Protein AF-G4Z1J3-F1 (afdb_monomer)

Organism: Phytophthora sojae (strain P6497) (NCBI:txid1094619)

InterPro domains:
  IPR002347 Short-chain dehydrogenase/reductase SDR [PF00106] (7-54)
  IPR036291 NAD(P)-binding domain superfamily [SSF51735] (1-94)
  IPR052184 Short-chain dehydrogenases/reductases (SDR) enzymes [PTHR45458] (1-94)

Structure (mmCIF, N/CA/C/O backbone):
data_AF-G4Z1J3-F1
#
_entry.id   AF-G4Z1J3-F1
#
loop_
_atom_site.group_PDB
_atom_site.id
_atom_site.type_symbol
_atom_site.label_atom_id
_atom_site.label_alt_id
_atom_site.label_comp_id
_atom_site.label_asym_id
_atom_site.label_entity_id
_atom_site.label_seq_id
_atom_site.pdbx_PDB_ins_code
_atom_site.Cartn_x
_atom_site.Cartn_y
_atom_site.Cartn_z
_atom_site.occupancy
_atom_site.B_iso_or_equiv
_atom_site.auth_seq_id
_atom_site.auth_comp_id
_atom_site.auth_asym_id
_atom_site.auth_atom_id
_atom_site.pdbx_PDB_model_num
ATOM 1 N N . MET A 1 1 ? -1.461 -0.110 -9.460 1.00 77.50 1 MET A N 1
ATOM 2 C CA . MET A 1 1 ? -1.578 -1.491 -10.005 1.00 77.50 1 MET A CA 1
ATOM 3 C C . MET A 1 1 ? -2.437 -2.467 -9.183 1.00 77.50 1 MET A C 1
ATOM 5 O O . MET A 1 1 ? -2.883 -3.443 -9.764 1.00 77.50 1 MET A O 1
ATOM 9 N N . GLY A 1 2 ? -2.684 -2.273 -7.877 1.00 79.38 2 GLY A N 1
ATOM 10 C CA . GLY A 1 2 ? -3.579 -3.161 -7.097 1.00 79.38 2 GLY A CA 1
ATOM 11 C C . GLY A 1 2 ? -5.071 -2.799 -7.137 1.00 79.38 2 GLY A C 1
ATOM 12 O O . GLY A 1 2 ? -5.887 -3.500 -6.544 1.00 79.38 2 GLY A O 1
ATOM 13 N N . SER A 1 3 ? -5.416 -1.686 -7.788 1.00 85.56 3 SER A N 1
ATOM 14 C CA . SER A 1 3 ? -6.798 -1.239 -7.942 1.00 85.56 3 SER A CA 1
ATOM 15 C C . SER A 1 3 ? -7.497 -2.048 -9.023 1.00 85.56 3 SER A C 1
ATOM 17 O O . SER A 1 3 ? -6.972 -2.180 -10.127 1.00 85.56 3 SER A O 1
ATOM 19 N N . ILE A 1 4 ? -8.682 -2.560 -8.701 1.00 87.62 4 ILE A N 1
ATOM 20 C CA . ILE A 1 4 ? -9.539 -3.244 -9.672 1.00 87.62 4 ILE A CA 1
ATOM 21 C C . ILE A 1 4 ? -10.185 -2.219 -10.617 1.00 87.62 4 ILE A C 1
ATOM 23 O O . ILE A 1 4 ? -10.298 -2.473 -11.812 1.00 87.62 4 ILE A O 1
ATOM 27 N N . THR A 1 5 ? -10.544 -1.042 -10.095 1.00 86.44 5 THR A N 1
ATOM 28 C CA . THR A 1 5 ? -11.127 0.059 -10.883 1.00 86.44 5 THR A CA 1
ATOM 29 C C . THR A 1 5 ? -10.128 0.640 -11.883 1.00 86.44 5 THR A C 1
ATOM 31 O O . THR A 1 5 ? -10.501 0.958 -13.006 1.00 86.44 5 THR A O 1
ATOM 34 N N . ASP A 1 6 ? -8.849 0.716 -11.517 1.00 83.94 6 ASP A N 1
ATOM 35 C CA . ASP A 1 6 ? -7.761 1.166 -12.395 1.00 83.94 6 ASP A CA 1
ATOM 36 C C . ASP A 1 6 ? -7.004 -0.030 -13.014 1.00 83.94 6 ASP A C 1
ATOM 38 O O . ASP A 1 6 ? -5.796 -0.232 -12.841 1.00 83.94 6 ASP A O 1
ATOM 42 N N . ASN A 1 7 ? -7.748 -0.886 -13.721 1.00 87.56 7 ASN A N 1
ATOM 43 C CA . ASN A 1 7 ? -7.204 -2.027 -14.460 1.00 87.56 7 ASN A CA 1
ATOM 44 C C . ASN A 1 7 ? -7.591 -2.003 -15.950 1.00 87.56 7 ASN A C 1
ATOM 46 O O . ASN A 1 7 ? -8.114 -2.977 -16.483 1.00 87.56 7 ASN A O 1
ATOM 50 N N . GLY A 1 8 ? -7.319 -0.889 -16.636 1.00 85.81 8 GLY A N 1
ATOM 51 C CA . GLY A 1 8 ? -7.530 -0.774 -18.089 1.00 85.81 8 GLY A CA 1
ATOM 52 C C . GLY A 1 8 ? -6.385 -1.329 -18.946 1.00 85.81 8 GLY A C 1
ATOM 53 O O . GLY A 1 8 ? -6.581 -1.634 -20.117 1.00 85.81 8 GLY A O 1
ATOM 54 N N . SER A 1 9 ? -5.184 -1.472 -18.375 1.00 87.19 9 SER A N 1
ATOM 55 C CA . SER A 1 9 ? -3.964 -1.838 -19.113 1.00 87.19 9 SER A CA 1
ATOM 56 C C . SER A 1 9 ? -3.666 -3.341 -19.174 1.00 87.19 9 SER A C 1
ATOM 58 O O . SER A 1 9 ? -2.806 -3.755 -19.947 1.00 87.19 9 SER A O 1
ATOM 60 N N . GLY A 1 10 ? -4.353 -4.170 -18.379 1.00 88.50 10 GLY A N 1
ATOM 61 C CA . GLY A 1 10 ? -4.127 -5.618 -18.335 1.00 88.50 10 GLY A CA 1
ATOM 62 C C . GLY A 1 10 ? -2.729 -6.029 -17.837 1.00 88.50 10 GLY A C 1
ATOM 63 O O . GLY A 1 10 ? -2.024 -5.256 -17.171 1.00 88.50 10 GLY A O 1
ATOM 64 N N . GLY A 1 11 ? -2.348 -7.281 -18.129 1.00 91.94 11 GLY A N 1
ATOM 65 C CA . GLY A 1 11 ? -1.037 -7.860 -17.807 1.00 91.94 11 GLY A CA 1
ATOM 66 C C . GLY A 1 11 ? -0.728 -7.971 -16.308 1.00 91.94 11 GLY A C 1
ATOM 67 O O . GLY A 1 11 ? -1.570 -7.703 -15.452 1.00 91.94 11 GLY A O 1
ATOM 68 N N . TYR A 1 12 ? 0.508 -8.373 -15.984 1.00 89.44 12 TYR A N 1
ATOM 69 C CA . TYR A 1 12 ? 1.021 -8.450 -14.606 1.00 89.44 12 TYR A CA 1
ATOM 70 C C . TYR A 1 12 ? 0.112 -9.226 -13.634 1.00 89.44 12 TYR A C 1
ATOM 72 O O . TYR A 1 12 ? 0.021 -8.871 -12.460 1.00 89.44 12 TYR A O 1
ATOM 80 N N . TYR A 1 13 ? -0.562 -10.280 -14.109 1.00 92.19 13 TYR A N 1
ATOM 81 C CA . TYR A 1 13 ? -1.649 -10.959 -13.391 1.00 92.19 13 TYR A CA 1
ATOM 82 C C . TYR A 1 13 ? -1.297 -11.320 -11.946 1.00 92.19 13 TYR A C 1
ATOM 84 O O . TYR A 1 13 ? -2.024 -10.936 -11.037 1.00 92.19 13 TYR A O 1
ATOM 92 N N . GLY A 1 14 ? -0.156 -11.978 -11.713 1.00 93.25 14 GLY A N 1
ATOM 93 C CA . GLY A 1 14 ? 0.272 -12.348 -10.358 1.00 93.25 14 GLY A CA 1
ATOM 94 C C . GLY A 1 14 ? 0.569 -11.138 -9.465 1.00 93.25 14 GLY A C 1
ATOM 95 O O . GLY A 1 14 ? 0.185 -11.106 -8.295 1.00 93.25 14 GLY A O 1
ATOM 96 N N . TYR A 1 15 ? 1.189 -10.094 -10.020 1.00 91.56 15 TYR A N 1
ATOM 97 C CA . TYR A 1 15 ? 1.466 -8.865 -9.275 1.00 91.56 15 TYR A CA 1
ATOM 98 C C . TYR A 1 15 ? 0.170 -8.123 -8.924 1.00 91.56 15 TYR A C 1
ATOM 100 O O . TYR A 1 15 ? -0.031 -7.743 -7.774 1.00 91.56 15 TYR A O 1
ATOM 108 N N . ARG A 1 16 ? -0.749 -7.964 -9.881 1.00 93.31 16 ARG A N 1
ATOM 109 C CA . ARG A 1 16 ? -2.050 -7.328 -9.638 1.00 93.31 16 ARG A CA 1
ATOM 110 C C . ARG A 1 16 ? -2.883 -8.132 -8.650 1.00 93.31 16 ARG A C 1
ATOM 112 O O . ARG A 1 16 ? -3.326 -7.564 -7.662 1.00 93.31 16 ARG A O 1
ATOM 119 N N . ALA A 1 17 ? -3.007 -9.445 -8.853 1.00 92.75 17 ALA A N 1
ATOM 120 C CA . ALA A 1 17 ? -3.744 -10.333 -7.960 1.00 92.75 17 ALA A CA 1
ATOM 121 C C . ALA A 1 17 ? -3.209 -10.267 -6.524 1.00 92.75 17 ALA A C 1
ATOM 123 O O . ALA A 1 17 ? -3.994 -10.098 -5.597 1.00 92.75 17 ALA A O 1
ATOM 124 N N . SER A 1 18 ? -1.885 -10.313 -6.329 1.00 93.19 18 SER A N 1
ATOM 125 C CA . SER A 1 18 ? -1.297 -10.202 -4.985 1.00 93.19 18 SER A CA 1
ATOM 126 C C . SER A 1 18 ? -1.559 -8.839 -4.332 1.00 93.19 18 SER A C 1
ATOM 128 O O . SER A 1 18 ? -1.865 -8.781 -3.142 1.00 93.19 18 SER A O 1
ATOM 130 N N . LYS A 1 19 ? -1.513 -7.735 -5.093 1.00 93.56 19 LYS A N 1
ATOM 131 C CA . LYS A 1 19 ? -1.842 -6.397 -4.573 1.00 93.56 19 LYS A CA 1
ATOM 132 C C . LYS A 1 19 ? -3.337 -6.217 -4.302 1.00 93.56 19 LYS A C 1
ATOM 134 O O . LYS A 1 19 ? -3.692 -5.587 -3.315 1.00 93.56 19 LYS A O 1
ATOM 139 N N . THR A 1 20 ? -4.211 -6.794 -5.121 1.00 93.25 20 THR A N 1
ATOM 140 C CA . THR A 1 20 ? -5.658 -6.794 -4.877 1.00 93.25 20 THR A CA 1
ATOM 141 C C . THR A 1 20 ? -6.015 -7.646 -3.656 1.00 93.25 20 THR A C 1
ATOM 143 O O . THR A 1 20 ? -6.810 -7.209 -2.827 1.00 93.25 20 THR A O 1
ATOM 146 N N . ALA A 1 21 ? -5.381 -8.810 -3.487 1.00 92.81 21 ALA A N 1
ATOM 147 C CA . ALA A 1 21 ? -5.536 -9.640 -2.294 1.00 92.81 21 ALA A CA 1
ATOM 148 C C . ALA A 1 21 ? -5.075 -8.898 -1.030 1.00 92.81 21 ALA A C 1
ATOM 150 O O . ALA A 1 21 ? -5.797 -8.889 -0.037 1.00 92.81 21 ALA A O 1
ATOM 151 N N . LEU A 1 22 ? -3.929 -8.205 -1.085 1.00 93.00 22 LEU A N 1
ATOM 152 C CA . LEU A 1 22 ? -3.470 -7.338 0.004 1.00 93.00 22 LEU A CA 1
ATOM 153 C C . LEU A 1 22 ? -4.524 -6.285 0.370 1.00 93.00 22 LEU A C 1
ATOM 155 O O . LEU A 1 22 ? -4.826 -6.122 1.547 1.00 93.00 22 LEU A O 1
ATOM 159 N N . ASN A 1 23 ? -5.126 -5.616 -0.618 1.00 92.44 23 ASN A N 1
ATOM 160 C CA . ASN A 1 23 ? -6.157 -4.612 -0.354 1.00 92.44 23 ASN A CA 1
ATOM 161 C C . ASN A 1 23 ? -7.373 -5.208 0.378 1.00 92.44 23 ASN A C 1
ATOM 163 O O . ASN A 1 23 ? -7.878 -4.609 1.329 1.00 92.44 23 ASN A O 1
ATOM 167 N N . MET A 1 24 ? -7.813 -6.405 -0.027 1.00 94.00 24 MET A N 1
ATOM 168 C CA . MET A 1 24 ? -8.916 -7.115 0.627 1.00 94.00 24 MET A CA 1
ATOM 169 C C . MET A 1 24 ? -8.569 -7.538 2.063 1.00 94.00 24 MET A C 1
ATOM 171 O O . MET A 1 24 ? -9.379 -7.365 2.977 1.00 94.00 24 MET A O 1
ATOM 175 N N . LEU A 1 25 ? -7.348 -8.036 2.283 1.00 94.00 25 LEU A N 1
ATOM 176 C CA . LEU A 1 25 ? -6.851 -8.375 3.619 1.00 94.00 25 LEU A CA 1
ATOM 177 C C . LEU A 1 25 ? -6.818 -7.142 4.523 1.00 94.00 25 LEU A C 1
ATOM 179 O O . LEU A 1 25 ? -7.313 -7.197 5.642 1.00 94.00 25 LEU A O 1
ATOM 183 N N . THR A 1 26 ? -6.314 -6.009 4.029 1.00 92.31 26 THR A N 1
ATOM 184 C CA . THR A 1 26 ? -6.295 -4.754 4.790 1.00 92.31 26 THR A CA 1
ATOM 185 C C . THR A 1 26 ? -7.701 -4.273 5.133 1.00 92.31 26 THR A C 1
ATOM 187 O O . THR A 1 26 ? -7.918 -3.794 6.242 1.00 92.31 26 THR A O 1
ATOM 190 N N . LYS A 1 27 ? -8.677 -4.423 4.226 1.00 92.38 27 LYS A N 1
ATOM 191 C CA . LYS A 1 27 ? -10.071 -4.074 4.528 1.00 92.38 27 LYS A CA 1
ATOM 192 C C . LYS A 1 27 ? -10.670 -4.971 5.609 1.00 92.38 27 LYS A C 1
ATOM 194 O O . LYS A 1 27 ? -11.378 -4.455 6.467 1.00 92.38 27 LYS A O 1
ATOM 199 N N . SER A 1 28 ? -10.392 -6.271 5.562 1.00 93.44 28 SER A N 1
ATOM 200 C CA . SER A 1 28 ? -10.868 -7.225 6.573 1.00 93.44 28 SER A CA 1
ATOM 201 C C . SER A 1 28 ? -10.241 -6.918 7.935 1.00 93.44 28 SER A C 1
ATOM 203 O O . SER A 1 28 ? -10.952 -6.707 8.909 1.00 93.44 28 SER A O 1
ATOM 205 N N . LEU A 1 29 ? -8.919 -6.726 7.965 1.00 91.62 29 LEU A N 1
ATOM 206 C CA . LEU A 1 29 ? -8.180 -6.372 9.175 1.00 91.62 29 LEU A CA 1
ATOM 207 C C . LEU A 1 29 ? -8.658 -5.047 9.791 1.00 91.62 29 LEU A C 1
ATOM 209 O O . LEU A 1 29 ? -8.770 -4.933 11.006 1.00 91.62 29 LEU A O 1
ATOM 213 N N . ALA A 1 30 ? -8.984 -4.055 8.959 1.00 91.25 30 ALA A N 1
ATOM 214 C CA . ALA A 1 30 ? -9.544 -2.786 9.419 1.00 91.25 30 ALA A CA 1
ATOM 215 C C . ALA A 1 30 ? -10.886 -2.946 10.153 1.00 91.25 30 ALA A C 1
ATOM 217 O O . ALA A 1 30 ? -11.182 -2.143 11.031 1.00 91.25 30 ALA A O 1
ATOM 218 N N . VAL A 1 31 ? -11.701 -3.939 9.776 1.00 93.25 31 VAL A N 1
ATOM 219 C CA . VAL A 1 31 ? -12.964 -4.252 10.464 1.00 93.25 31 VAL A CA 1
ATOM 220 C C . VAL A 1 31 ? -12.677 -4.944 11.793 1.00 93.25 31 VAL A C 1
ATOM 222 O O . VAL A 1 31 ? -13.223 -4.547 12.819 1.00 93.25 31 VAL A O 1
ATOM 225 N N . ASP A 1 32 ? -11.781 -5.931 11.793 1.00 94.50 32 ASP A N 1
ATOM 226 C CA . ASP A 1 32 ? -11.444 -6.692 13.000 1.00 94.50 32 ASP A CA 1
ATOM 227 C C . ASP A 1 32 ? -10.856 -5.793 14.101 1.00 94.50 32 ASP A C 1
ATOM 229 O O . ASP A 1 32 ? -11.209 -5.922 15.274 1.00 94.50 32 ASP A O 1
ATOM 233 N N . LEU A 1 33 ? -10.014 -4.829 13.717 1.00 90.81 33 LEU A N 1
ATOM 234 C CA . LEU A 1 33 ? -9.312 -3.934 14.639 1.00 90.81 33 LEU A CA 1
ATOM 235 C C . LEU A 1 33 ? -10.079 -2.647 14.998 1.00 90.81 33 LEU A C 1
ATOM 237 O O . LEU A 1 33 ? -9.580 -1.816 15.763 1.00 90.81 33 LEU A O 1
ATOM 241 N N . GLU A 1 34 ? -11.300 -2.460 14.486 1.00 88.69 34 GLU A N 1
ATOM 242 C CA . GLU A 1 34 ? -12.084 -1.237 14.709 1.00 88.69 34 GLU A CA 1
ATOM 243 C C . GLU A 1 34 ? -12.326 -0.976 16.205 1.00 88.69 34 GLU A C 1
ATOM 245 O O . GLU A 1 34 ? -12.151 0.145 16.691 1.00 88.69 34 GLU A O 1
ATOM 250 N N . LYS A 1 35 ? -12.655 -2.028 16.967 1.00 91.50 35 LYS A N 1
ATOM 251 C CA . LYS A 1 35 ? -12.915 -1.943 18.418 1.00 91.50 35 LYS A CA 1
ATOM 252 C C . LYS A 1 35 ? -11.685 -1.518 19.220 1.00 91.50 35 LYS A C 1
ATOM 254 O O . LYS A 1 35 ? -11.823 -0.899 20.273 1.00 91.50 35 LYS A O 1
ATOM 259 N N . GLU A 1 36 ? -10.498 -1.824 18.709 1.00 95.50 36 GLU A N 1
ATOM 260 C CA . GLU A 1 36 ? -9.207 -1.473 19.305 1.00 95.50 36 GLU A CA 1
ATOM 261 C C . GLU A 1 36 ? -8.747 -0.067 18.898 1.00 95.50 36 GLU A C 1
ATOM 263 O O . GLU A 1 36 ? -7.734 0.423 19.394 1.00 95.50 36 GLU A O 1
ATOM 268 N N . LYS A 1 37 ? -9.509 0.613 18.027 1.00 92.06 37 LYS A N 1
ATOM 269 C CA . LYS A 1 37 ? -9.186 1.933 17.470 1.00 92.06 37 LYS A CA 1
ATOM 270 C C . LYS A 1 37 ? -7.845 1.947 16.728 1.00 92.06 37 LYS A C 1
ATOM 272 O O . LYS A 1 37 ? -7.132 2.950 16.754 1.00 92.06 37 LYS A O 1
ATOM 277 N N . ILE A 1 38 ? -7.515 0.851 16.041 1.00 93.00 38 ILE A N 1
ATOM 278 C CA . ILE A 1 38 ? -6.316 0.745 15.203 1.00 93.00 38 ILE A CA 1
ATOM 279 C C . ILE A 1 38 ? -6.717 0.922 13.733 1.00 93.00 38 ILE A C 1
ATOM 281 O O . ILE A 1 38 ? -7.548 0.190 13.202 1.00 93.00 38 ILE A O 1
ATOM 285 N N . GLY A 1 39 ? -6.125 1.914 13.064 1.00 91.00 39 GLY A N 1
ATOM 286 C CA . GLY A 1 39 ? -6.360 2.179 11.643 1.00 91.00 39 GLY A CA 1
ATOM 287 C C . GLY A 1 39 ? -5.434 1.366 10.738 1.00 91.00 39 GLY A C 1
ATOM 288 O O . GLY A 1 39 ? -4.251 1.206 11.036 1.00 91.00 39 GLY A O 1
ATOM 289 N N . CYS A 1 40 ? -5.943 0.899 9.597 1.00 93.25 40 CYS A N 1
ATOM 290 C CA . CYS A 1 40 ? -5.144 0.211 8.582 1.00 93.25 40 CYS A CA 1
ATOM 291 C C . CYS A 1 40 ? -5.201 0.974 7.258 1.00 93.25 40 CYS A C 1
ATOM 293 O O . CYS A 1 40 ? -6.280 1.183 6.710 1.00 93.25 40 CYS A O 1
ATOM 295 N N . LEU A 1 41 ? -4.050 1.372 6.717 1.00 92.75 41 LEU A N 1
ATOM 296 C CA . LEU A 1 41 ? -3.972 2.188 5.502 1.00 92.75 41 LEU A CA 1
ATOM 297 C C . LEU A 1 41 ? -3.348 1.406 4.349 1.00 92.75 41 LEU A C 1
ATOM 299 O O . LEU A 1 41 ? -2.408 0.637 4.543 1.00 92.75 41 LEU A O 1
ATOM 303 N N . LEU A 1 42 ? -3.820 1.675 3.134 1.00 95.12 42 LEU A N 1
ATOM 304 C CA . LEU A 1 42 ? -3.153 1.265 1.902 1.00 95.12 42 LEU A CA 1
ATOM 305 C C . LEU A 1 42 ? -2.395 2.463 1.328 1.00 95.12 42 LEU A C 1
ATOM 307 O O . LEU A 1 42 ? -2.925 3.570 1.232 1.00 95.12 42 LEU A O 1
ATOM 311 N N . LEU A 1 43 ? -1.147 2.250 0.925 1.00 94.25 43 LEU A N 1
ATOM 312 C CA . LEU A 1 43 ? -0.263 3.317 0.464 1.00 94.25 43 LEU A CA 1
ATOM 313 C C . LEU A 1 43 ? 0.250 3.008 -0.941 1.00 94.25 43 LEU A C 1
ATOM 315 O O . LEU A 1 43 ? 0.882 1.976 -1.171 1.00 94.25 43 LEU A O 1
ATOM 319 N N . HIS A 1 44 ? -0.020 3.910 -1.883 1.00 94.31 44 HIS A N 1
ATOM 320 C CA . HIS A 1 44 ? 0.487 3.837 -3.245 1.00 94.31 44 HIS A CA 1
ATOM 321 C C . HIS A 1 44 ? 1.726 4.738 -3.380 1.00 94.31 44 HIS A C 1
ATOM 323 O O . HIS A 1 44 ? 1.582 5.964 -3.412 1.00 94.31 44 HIS A O 1
ATOM 329 N N . PRO A 1 45 ? 2.937 4.164 -3.501 1.00 94.31 45 PRO A N 1
ATOM 330 C CA . PRO A 1 45 ? 4.188 4.927 -3.491 1.00 94.31 45 PRO A CA 1
ATOM 331 C C . PRO A 1 45 ? 4.452 5.697 -4.795 1.00 94.31 45 PRO A C 1
ATOM 333 O O . PRO A 1 45 ? 5.421 6.445 -4.877 1.00 94.31 45 PRO A O 1
ATOM 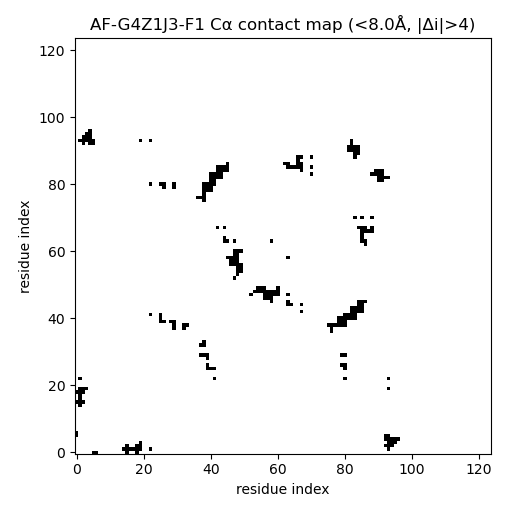336 N N . GLY A 1 46 ? 3.618 5.500 -5.817 1.00 93.12 46 GLY A N 1
ATOM 337 C CA . GLY A 1 46 ? 3.887 5.968 -7.174 1.00 93.12 46 GLY A CA 1
ATOM 338 C C . GLY A 1 46 ? 4.745 4.969 -7.948 1.00 93.12 46 GLY A C 1
ATOM 339 O O . GLY A 1 46 ? 5.017 3.862 -7.476 1.00 93.12 46 GLY A O 1
ATOM 340 N N . TYR A 1 47 ? 5.159 5.349 -9.156 1.00 93.88 47 TYR A N 1
ATOM 341 C CA . TYR A 1 47 ? 6.077 4.547 -9.963 1.00 93.88 47 TYR A CA 1
ATOM 342 C C . TYR A 1 47 ? 7.528 4.885 -9.593 1.00 93.88 47 TYR A C 1
ATOM 344 O O . TYR A 1 47 ? 8.185 5.687 -10.254 1.00 93.88 47 TYR A O 1
ATOM 352 N N . VAL A 1 48 ? 7.987 4.332 -8.467 1.00 96.00 48 VAL A N 1
ATOM 353 C CA . VAL A 1 48 ? 9.270 4.698 -7.846 1.00 96.00 48 VAL A CA 1
ATOM 354 C C . VAL A 1 48 ? 10.455 4.109 -8.601 1.00 96.00 48 VAL A C 1
ATOM 356 O O . VAL A 1 48 ? 10.469 2.925 -8.942 1.00 96.00 48 VAL A O 1
ATOM 359 N N . ASN A 1 49 ? 11.475 4.936 -8.808 1.00 95.19 49 ASN A N 1
ATOM 360 C CA . ASN A 1 49 ? 12.717 4.597 -9.476 1.00 95.19 49 ASN A CA 1
ATOM 361 C C . ASN A 1 49 ? 13.575 3.650 -8.618 1.00 95.19 49 ASN A C 1
ATOM 363 O O . ASN A 1 49 ? 14.394 4.078 -7.809 1.00 95.19 49 ASN A O 1
ATOM 367 N N . THR A 1 50 ? 13.343 2.346 -8.771 1.00 94.81 50 THR A N 1
ATOM 368 C CA . THR A 1 50 ? 14.004 1.284 -7.999 1.00 94.81 50 THR A CA 1
ATOM 369 C C . THR A 1 50 ? 14.443 0.134 -8.903 1.00 94.81 50 THR A C 1
ATOM 371 O O . THR A 1 50 ? 13.965 -0.010 -10.033 1.00 94.81 50 THR A O 1
ATOM 374 N N . ALA A 1 51 ? 15.293 -0.752 -8.379 1.00 95.12 51 ALA A N 1
ATOM 375 C CA . ALA A 1 51 ? 15.704 -1.974 -9.073 1.00 95.12 51 ALA A CA 1
ATOM 376 C C . ALA A 1 51 ? 14.517 -2.883 -9.461 1.00 95.12 51 ALA A C 1
ATOM 378 O O . ALA A 1 51 ? 14.578 -3.547 -10.491 1.00 95.12 51 ALA A O 1
ATOM 379 N N . MET A 1 52 ? 13.412 -2.866 -8.696 1.00 90.62 52 MET A N 1
ATOM 380 C CA . MET A 1 52 ? 12.194 -3.646 -8.987 1.00 90.62 52 MET A CA 1
ATOM 381 C C . MET A 1 52 ? 11.611 -3.338 -10.372 1.00 90.62 52 MET A C 1
ATOM 383 O O . MET A 1 52 ? 11.006 -4.204 -10.996 1.00 90.62 52 MET A O 1
ATOM 387 N N . VAL A 1 53 ? 11.789 -2.103 -10.841 1.00 90.06 53 VAL A N 1
ATOM 388 C CA . VAL A 1 53 ? 11.271 -1.614 -12.126 1.00 90.06 53 VAL A CA 1
ATOM 389 C C . VAL A 1 53 ? 12.402 -1.322 -13.119 1.00 90.06 53 VAL A C 1
ATOM 391 O O . VAL A 1 53 ? 12.216 -0.572 -14.076 1.00 90.06 53 VAL A O 1
ATOM 394 N N . GLY A 1 54 ? 13.601 -1.866 -12.874 1.00 94.12 54 GLY A N 1
ATOM 395 C CA . GLY A 1 54 ? 14.773 -1.655 -13.728 1.00 94.12 54 GLY A CA 1
ATOM 396 C C . GLY A 1 54 ? 15.213 -0.193 -13.818 1.00 94.12 54 GLY A C 1
ATOM 397 O O . GLY A 1 54 ? 15.685 0.234 -14.863 1.00 94.12 54 GLY A O 1
ATOM 398 N N . PHE A 1 55 ? 15.007 0.583 -12.753 1.00 93.50 55 PHE A N 1
ATOM 399 C CA . PHE A 1 55 ? 15.293 2.019 -12.699 1.00 93.50 55 PHE A CA 1
ATOM 400 C C . PHE A 1 55 ? 14.588 2.876 -13.771 1.00 93.50 55 PHE A C 1
ATOM 402 O O . PHE A 1 55 ? 15.077 3.927 -14.178 1.00 93.50 55 PHE A O 1
ATOM 409 N N . THR A 1 56 ? 13.411 2.439 -14.226 1.00 95.00 56 THR A N 1
ATOM 410 C CA . THR A 1 56 ? 12.579 3.188 -15.189 1.00 95.00 56 THR A CA 1
ATOM 411 C C . THR A 1 56 ? 11.463 4.002 -14.524 1.00 95.00 56 THR A C 1
ATOM 413 O O . THR A 1 56 ? 10.586 4.531 -15.204 1.00 95.00 56 THR A O 1
ATOM 416 N N . GLY A 1 57 ? 11.466 4.083 -13.189 1.00 93.19 57 GLY A N 1
ATOM 417 C CA . GLY A 1 57 ? 10.449 4.797 -12.420 1.00 93.19 57 GLY A CA 1
ATOM 418 C C . GLY A 1 57 ? 10.514 6.312 -12.616 1.00 93.19 57 GLY A C 1
ATOM 419 O O . GLY A 1 57 ? 11.593 6.884 -12.743 1.00 93.19 57 GLY A O 1
ATOM 420 N N . SER A 1 58 ? 9.355 6.970 -12.597 1.00 95.19 58 SER A N 1
ATOM 421 C CA . SER A 1 58 ? 9.226 8.424 -12.763 1.00 95.19 58 SER A CA 1
ATOM 422 C C . SER A 1 58 ? 9.286 9.208 -11.446 1.00 95.19 58 SER A C 1
ATOM 424 O O . SER A 1 58 ? 9.267 10.435 -11.468 1.00 95.19 58 SER A O 1
ATOM 426 N N . VAL A 1 59 ? 9.318 8.523 -10.300 1.00 95.19 59 VAL A N 1
ATOM 427 C CA . VAL A 1 59 ? 9.296 9.127 -8.956 1.00 95.19 59 VAL A CA 1
ATOM 428 C C . VAL A 1 59 ? 10.579 8.766 -8.207 1.00 95.19 59 VAL A C 1
ATOM 430 O O . VAL A 1 59 ? 10.967 7.598 -8.195 1.00 95.19 59 VAL A O 1
ATOM 433 N N . SER A 1 60 ? 11.237 9.735 -7.564 1.00 96.94 60 SER A N 1
ATOM 434 C CA . SER A 1 60 ? 12.398 9.460 -6.703 1.00 96.94 60 SER A CA 1
ATOM 435 C C . SER A 1 60 ? 11.983 8.704 -5.431 1.00 96.94 60 SER A C 1
ATOM 437 O O . SER A 1 60 ? 10.837 8.788 -4.978 1.00 96.94 60 SER A O 1
ATOM 439 N N . SER A 1 61 ? 12.906 7.951 -4.829 1.00 96.31 61 SER A N 1
ATOM 440 C CA . SER A 1 61 ? 12.607 7.249 -3.571 1.00 96.31 61 SER A CA 1
ATOM 441 C C . SER A 1 61 ? 12.335 8.246 -2.442 1.00 96.31 61 SER A C 1
ATOM 443 O O . SER A 1 61 ? 11.434 8.047 -1.629 1.00 96.31 61 SER A O 1
ATOM 445 N N . GLU A 1 62 ? 13.065 9.357 -2.442 1.00 97.50 62 GLU A N 1
ATOM 446 C CA . GLU A 1 62 ? 12.972 10.446 -1.481 1.00 97.50 62 GLU A CA 1
ATOM 447 C C . GLU A 1 62 ? 11.597 11.121 -1.529 1.00 97.50 62 GLU A C 1
ATOM 449 O O . GLU A 1 62 ? 10.958 11.286 -0.487 1.00 97.50 62 GLU A O 1
ATOM 454 N N . ASP A 1 63 ? 11.100 11.461 -2.723 1.00 97.31 63 ASP A N 1
ATOM 455 C CA . ASP A 1 63 ? 9.792 12.106 -2.881 1.00 97.31 63 ASP A CA 1
ATOM 456 C C . ASP A 1 63 ? 8.649 11.162 -2.507 1.00 97.31 63 ASP A C 1
ATOM 458 O O . ASP A 1 63 ? 7.709 11.569 -1.815 1.00 97.31 63 ASP A O 1
ATOM 462 N N . SER A 1 64 ? 8.760 9.887 -2.899 1.00 96.44 64 SER A N 1
ATOM 463 C CA . SER A 1 64 ? 7.804 8.846 -2.520 1.00 96.44 64 SER A CA 1
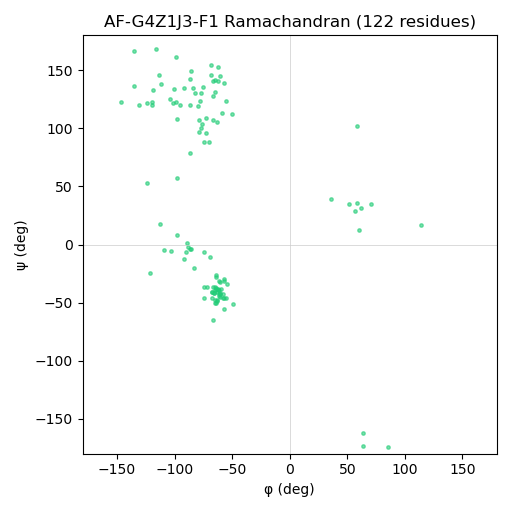ATOM 464 C C . SER A 1 64 ? 7.693 8.731 -0.999 1.00 96.44 64 SER A C 1
ATOM 466 O O . SER A 1 64 ? 6.614 8.915 -0.431 1.00 96.44 64 SER A O 1
ATOM 468 N N . VAL A 1 65 ? 8.821 8.522 -0.311 1.00 96.94 65 VAL A N 1
ATOM 469 C CA . VAL A 1 65 ? 8.864 8.354 1.150 1.00 96.94 65 VAL A CA 1
ATOM 470 C C . VAL A 1 65 ? 8.400 9.616 1.874 1.00 96.94 65 VAL A C 1
ATOM 472 O O . VAL A 1 65 ? 7.641 9.526 2.845 1.00 96.94 65 VAL A O 1
ATOM 475 N N . LYS A 1 66 ? 8.796 10.803 1.399 1.00 97.62 66 LYS A N 1
ATOM 476 C CA . LYS A 1 66 ? 8.367 12.086 1.973 1.00 97.62 66 LYS A CA 1
ATOM 477 C C . LYS A 1 66 ? 6.852 12.264 1.878 1.00 97.62 66 LYS A C 1
ATOM 479 O O . LYS A 1 66 ? 6.234 12.716 2.841 1.00 97.62 66 LYS A O 1
ATOM 484 N N . GLY A 1 67 ? 6.256 11.903 0.743 1.00 96.00 67 GLY A N 1
ATOM 485 C CA . GLY A 1 67 ? 4.809 11.922 0.538 1.00 96.00 67 GLY A CA 1
ATOM 486 C C . GLY A 1 67 ? 4.074 10.945 1.457 1.00 96.00 67 GLY A C 1
ATOM 487 O O . GLY A 1 67 ? 3.176 11.336 2.204 1.00 96.00 67 GLY A O 1
ATOM 488 N N . LEU A 1 68 ? 4.524 9.687 1.488 1.00 94.75 68 LEU A N 1
ATOM 489 C CA . LEU A 1 68 ? 3.942 8.644 2.338 1.00 94.75 68 LEU A CA 1
ATOM 490 C C . LEU A 1 68 ? 4.018 8.979 3.832 1.00 94.75 68 LEU A C 1
ATOM 492 O O . LEU A 1 68 ? 3.031 8.821 4.548 1.00 94.75 68 LEU A O 1
ATOM 496 N N . THR A 1 69 ? 5.150 9.507 4.299 1.00 96.75 69 THR A N 1
ATOM 497 C CA . THR A 1 69 ? 5.328 9.896 5.708 1.00 96.75 69 THR A CA 1
ATOM 498 C C . THR A 1 69 ? 4.344 10.996 6.112 1.00 96.75 69 THR A C 1
ATOM 500 O O . THR A 1 69 ? 3.768 10.935 7.195 1.00 96.75 69 THR A O 1
ATOM 503 N N . LYS A 1 70 ? 4.075 11.972 5.230 1.00 96.38 70 LYS A N 1
ATOM 504 C CA . LYS A 1 70 ? 3.061 13.012 5.485 1.00 96.38 70 LYS A CA 1
ATOM 505 C C . LYS A 1 70 ? 1.653 12.434 5.605 1.00 96.38 70 LYS A C 1
ATOM 507 O O . LYS A 1 70 ? 0.874 12.920 6.419 1.00 96.38 70 LYS A O 1
ATOM 512 N N . ILE A 1 71 ? 1.325 11.423 4.799 1.00 94.38 71 ILE A N 1
ATOM 513 C CA . ILE A 1 71 ? 0.028 10.738 4.862 1.00 94.38 71 ILE A CA 1
ATOM 514 C C . ILE A 1 71 ? -0.109 10.012 6.198 1.00 94.38 71 ILE A C 1
ATOM 516 O O . ILE A 1 71 ? -1.096 10.228 6.893 1.00 94.38 71 ILE A O 1
ATOM 520 N N . ILE A 1 72 ? 0.897 9.222 6.586 1.00 94.06 72 ILE A N 1
ATOM 521 C CA . ILE A 1 72 ? 0.906 8.488 7.860 1.00 94.06 72 ILE A CA 1
ATOM 522 C C . ILE A 1 72 ? 0.769 9.456 9.042 1.00 94.06 72 ILE A C 1
ATOM 524 O O . ILE A 1 72 ? -0.058 9.233 9.919 1.00 94.06 72 ILE A O 1
ATOM 528 N N . ALA A 1 73 ? 1.520 10.561 9.039 1.00 94.31 73 ALA A N 1
ATOM 529 C CA . ALA A 1 73 ? 1.519 11.532 10.133 1.00 94.31 73 ALA A CA 1
ATOM 530 C C . ALA A 1 73 ? 0.169 12.243 10.345 1.00 94.31 73 ALA A C 1
ATOM 532 O O . ALA A 1 73 ? -0.104 12.698 11.453 1.00 94.31 73 ALA A O 1
ATOM 533 N N . ARG A 1 74 ? -0.666 12.368 9.302 1.00 94.25 74 ARG A N 1
ATOM 534 C CA . ARG A 1 74 ? -1.981 13.035 9.382 1.00 94.25 74 ARG A CA 1
ATOM 535 C C . ARG A 1 74 ? -3.168 12.074 9.433 1.00 94.25 74 ARG A C 1
ATOM 537 O O . ARG A 1 74 ? -4.302 12.548 9.506 1.00 94.25 74 ARG A O 1
ATOM 544 N N . ALA A 1 75 ? -2.924 10.775 9.284 1.00 92.31 75 ALA A N 1
ATOM 545 C CA . ALA A 1 75 ? -3.980 9.791 9.127 1.00 92.31 75 ALA A CA 1
ATOM 546 C C . ALA A 1 75 ? -4.840 9.700 10.386 1.00 92.31 75 ALA A C 1
ATOM 548 O O . ALA A 1 75 ? -4.337 9.755 11.510 1.00 92.31 75 ALA A O 1
ATOM 549 N N . LYS A 1 76 ? -6.146 9.537 10.183 1.00 91.44 76 LYS A N 1
ATOM 550 C CA . LYS A 1 76 ? -7.113 9.358 11.264 1.00 91.44 76 LYS A CA 1
ATOM 551 C C . LYS A 1 76 ? -7.758 7.981 11.185 1.00 91.44 76 LYS A C 1
ATOM 553 O O . LYS A 1 76 ? -7.629 7.277 10.185 1.00 91.44 76 LYS A O 1
ATOM 558 N N . ILE A 1 77 ? -8.482 7.589 12.230 1.00 88.94 77 ILE A N 1
ATOM 559 C CA . ILE A 1 77 ? -9.165 6.290 12.250 1.00 88.94 77 ILE A CA 1
ATOM 560 C C . ILE A 1 77 ? -10.210 6.183 11.126 1.00 88.94 77 ILE A C 1
ATOM 562 O O . ILE A 1 77 ? -10.379 5.120 10.535 1.00 88.94 77 ILE A O 1
ATOM 566 N N . GLU A 1 78 ? -10.824 7.305 10.734 1.00 90.75 78 GLU A N 1
ATOM 567 C CA . GLU A 1 78 ? -11.785 7.382 9.628 1.00 90.75 78 GLU A CA 1
ATOM 568 C C . GLU A 1 78 ? -11.135 7.166 8.253 1.00 90.75 78 GLU A C 1
ATOM 570 O O . GLU A 1 78 ? -11.832 7.033 7.244 1.00 90.75 78 GLU A O 1
ATOM 575 N N . ASP A 1 79 ? -9.802 7.158 8.185 1.00 90.38 79 ASP A N 1
ATOM 576 C CA . ASP A 1 79 ? -9.039 6.848 6.979 1.00 90.38 79 ASP A CA 1
ATOM 577 C C . ASP A 1 79 ? -8.748 5.354 6.815 1.00 90.38 79 ASP A C 1
ATOM 579 O O . ASP A 1 79 ? -8.195 4.944 5.792 1.00 90.38 79 ASP A O 1
ATOM 583 N N . SER A 1 80 ? -9.163 4.530 7.782 1.00 90.31 80 SER A N 1
ATOM 584 C CA . SER A 1 80 ? -8.980 3.084 7.731 1.00 90.31 80 SER 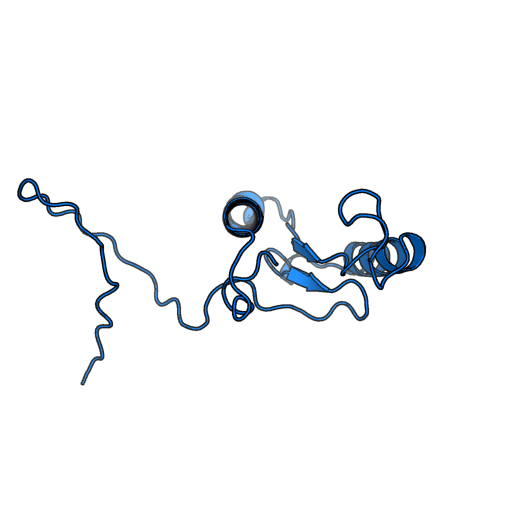A CA 1
ATOM 585 C C . SER A 1 80 ? -9.608 2.473 6.468 1.00 90.31 80 SER A C 1
ATOM 587 O O . SER A 1 80 ? -10.691 2.851 6.015 1.00 90.31 80 SER A O 1
ATOM 589 N N . ALA A 1 81 ? -8.887 1.525 5.874 1.00 89.25 81 ALA A N 1
ATOM 590 C CA . ALA A 1 81 ? -9.156 0.868 4.598 1.00 89.25 81 ALA A CA 1
ATOM 591 C C . ALA A 1 81 ? -9.204 1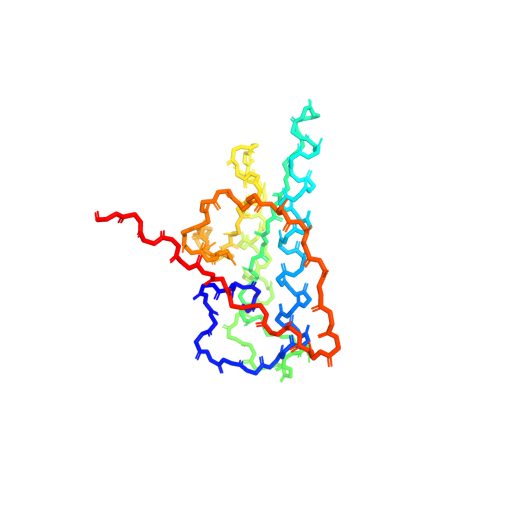.777 3.347 1.00 89.25 81 ALA A C 1
ATOM 593 O O . ALA A 1 81 ? -9.618 1.323 2.271 1.00 89.25 81 ALA A O 1
ATOM 594 N N . LYS A 1 82 ? -8.755 3.037 3.436 1.00 91.06 82 LYS A N 1
ATOM 595 C CA . LYS A 1 82 ? -8.535 3.890 2.257 1.00 91.06 82 LYS A CA 1
ATOM 596 C C . LYS A 1 82 ? -7.145 3.655 1.663 1.00 91.06 82 LYS A C 1
ATOM 598 O O . LYS A 1 82 ? -6.190 3.343 2.375 1.00 91.06 82 LYS A O 1
ATOM 603 N N . MET A 1 83 ? -7.041 3.828 0.344 1.00 92.12 83 MET A N 1
ATOM 604 C CA . MET A 1 83 ? -5.770 3.818 -0.381 1.00 92.12 83 MET A CA 1
ATOM 605 C C . MET A 1 83 ? -5.366 5.239 -0.745 1.00 92.12 83 MET A C 1
ATOM 607 O O . MET A 1 83 ? -6.132 5.926 -1.410 1.00 92.12 83 MET A O 1
ATOM 611 N N . PHE A 1 84 ? -4.167 5.662 -0.352 1.00 92.88 84 PHE A N 1
ATOM 612 C CA . PHE A 1 84 ? -3.670 7.015 -0.600 1.00 92.88 84 PHE A CA 1
ATOM 613 C C . PHE A 1 84 ? -2.512 7.033 -1.597 1.00 92.88 84 PHE A C 1
ATOM 615 O O . PHE A 1 84 ? -1.597 6.213 -1.507 1.00 92.88 84 PHE A O 1
ATOM 622 N N . HIS A 1 85 ? -2.524 7.997 -2.517 1.00 94.56 85 HIS A N 1
ATOM 623 C CA . HIS A 1 85 ? -1.398 8.278 -3.407 1.00 94.56 85 HIS A CA 1
ATOM 624 C C . HIS A 1 85 ? -0.359 9.183 -2.734 1.00 94.56 85 HIS A C 1
ATOM 626 O O . HIS A 1 85 ? -0.731 10.197 -2.149 1.00 94.56 85 HIS A O 1
ATOM 632 N N . PHE A 1 86 ? 0.934 8.860 -2.851 1.00 92.50 86 PHE A N 1
ATOM 633 C CA . PHE A 1 86 ? 2.019 9.568 -2.153 1.00 92.50 86 PHE A CA 1
ATOM 634 C C . PHE A 1 86 ? 2.056 11.090 -2.385 1.00 92.50 86 PHE A C 1
ATOM 636 O O . PHE A 1 86 ? 2.438 11.825 -1.482 1.00 92.50 86 PHE A O 1
ATOM 643 N N . GLU A 1 87 ? 1.678 11.559 -3.578 1.00 88.88 87 GLU A N 1
ATOM 644 C CA . GLU A 1 87 ? 1.951 12.931 -4.018 1.00 88.88 87 GLU A CA 1
ATOM 645 C C . GLU A 1 87 ? 1.179 13.985 -3.204 1.00 88.88 87 GLU A C 1
ATOM 647 O O . GLU A 1 87 ? 1.775 14.772 -2.467 1.00 88.88 87 GLU A O 1
ATOM 652 N N . LYS A 1 88 ? -0.156 13.986 -3.300 1.00 85.94 88 LYS A N 1
ATOM 653 C CA . LYS A 1 88 ? -1.042 14.908 -2.561 1.00 85.94 88 LYS A CA 1
ATOM 654 C C . LYS A 1 88 ? -1.837 14.209 -1.454 1.00 85.94 88 LYS A C 1
ATOM 656 O O . LYS A 1 88 ? -2.536 14.860 -0.673 1.00 85.94 88 LYS A O 1
ATOM 661 N N . GLY A 1 89 ? -1.711 12.884 -1.350 1.00 86.50 89 GLY A N 1
ATOM 662 C CA . GLY A 1 89 ? -2.550 12.072 -0.476 1.00 86.50 89 GLY A CA 1
ATOM 663 C C . GLY A 1 89 ? -3.983 11.968 -0.986 1.00 86.50 89 GLY A C 1
ATOM 664 O O . GLY A 1 89 ? -4.900 11.962 -0.169 1.00 86.50 89 GLY A O 1
ATOM 665 N N . ASP A 1 90 ? -4.175 11.928 -2.305 1.00 91.44 90 ASP A N 1
ATOM 666 C CA . ASP A 1 90 ? -5.481 11.671 -2.911 1.00 91.44 90 ASP A CA 1
ATOM 667 C C . ASP A 1 90 ? -5.922 10.239 -2.604 1.00 91.44 90 ASP A C 1
ATOM 669 O O . ASP A 1 90 ? -5.105 9.309 -2.617 1.00 91.44 90 ASP A O 1
ATOM 673 N N . VAL A 1 91 ? -7.214 10.057 -2.329 1.00 90.75 91 VAL A N 1
ATOM 674 C CA . VAL A 1 91 ? -7.785 8.725 -2.127 1.00 90.75 91 VAL A CA 1
ATOM 675 C C . VAL A 1 91 ? -8.019 8.089 -3.488 1.00 90.75 91 VAL A C 1
ATOM 677 O O . VAL A 1 91 ? -8.791 8.591 -4.301 1.00 90.75 91 VAL A O 1
ATOM 680 N N . LEU A 1 92 ? -7.364 6.960 -3.724 1.00 88.38 92 LEU A N 1
ATOM 681 C CA . LEU A 1 92 ? -7.514 6.191 -4.945 1.00 88.38 92 LEU A CA 1
ATOM 682 C C . LEU A 1 92 ? -8.616 5.137 -4.777 1.00 88.38 92 LEU A C 1
ATOM 684 O O . LEU A 1 92 ? -8.620 4.408 -3.774 1.00 88.38 92 LEU A O 1
ATOM 688 N N . PRO A 1 93 ? -9.518 4.979 -5.762 1.00 87.88 93 PRO A N 1
ATOM 689 C CA . PRO A 1 93 ? -10.426 3.844 -5.774 1.00 87.88 93 PRO A CA 1
ATOM 690 C C . PRO A 1 93 ? -9.602 2.567 -5.952 1.00 87.88 93 PRO A C 1
ATOM 692 O O . PRO A 1 93 ? -8.745 2.492 -6.833 1.00 87.88 93 PRO A O 1
ATOM 695 N N . TRP A 1 94 ? -9.838 1.558 -5.114 1.00 79.81 94 TRP A N 1
ATOM 696 C CA . TRP A 1 94 ? -9.135 0.271 -5.206 1.00 79.81 94 TRP A CA 1
ATOM 697 C C . TRP A 1 94 ? -10.060 -0.930 -5.412 1.00 79.81 94 TRP A C 1
ATOM 699 O O . TRP A 1 94 ? -9.631 -1.929 -5.989 1.00 79.81 94 TRP A O 1
ATOM 709 N N . LYS A 1 95 ? -11.325 -0.816 -5.004 1.00 79.38 95 LYS A N 1
ATOM 710 C CA . LYS A 1 95 ? -12.405 -1.767 -5.299 1.00 79.38 95 LYS A CA 1
ATOM 711 C C . LYS A 1 95 ? -13.252 -1.280 -6.471 1.00 79.38 95 LYS A C 1
ATOM 713 O O . LYS A 1 95 ? -13.221 -0.084 -6.768 1.00 79.38 95 LYS A O 1
ATOM 718 N N . CYS A 1 96 ? -14.016 -2.177 -7.091 1.00 58.34 96 CYS A N 1
ATOM 719 C CA . CYS A 1 96 ? -15.005 -1.810 -8.103 1.00 58.34 96 CYS A CA 1
ATOM 720 C C . CYS A 1 96 ? -16.089 -0.901 -7.503 1.00 58.34 96 CYS A C 1
ATOM 722 O O . CYS A 1 96 ? -16.541 -1.101 -6.373 1.00 58.34 96 CYS A O 1
ATOM 724 N N . HIS A 1 97 ? -16.521 0.108 -8.259 1.00 48.44 97 HIS A N 1
ATOM 725 C CA . HIS A 1 97 ? -17.727 0.860 -7.921 1.00 48.44 97 HIS A CA 1
ATOM 726 C C . HIS A 1 97 ? -18.952 -0.066 -8.052 1.00 48.44 97 HIS A C 1
ATOM 728 O O . HIS A 1 97 ? -19.118 -0.691 -9.096 1.00 48.44 97 HIS A O 1
ATOM 734 N N . GLY A 1 98 ? -19.795 -0.154 -7.011 1.00 48.59 98 GLY A N 1
ATOM 735 C CA . GLY A 1 98 ? -21.094 -0.848 -7.076 1.00 48.59 98 GLY A CA 1
ATOM 736 C C . GLY A 1 98 ? -21.283 -2.114 -6.225 1.00 48.59 98 GLY A C 1
ATOM 737 O O . GLY A 1 98 ? -22.212 -2.866 -6.490 1.00 48.59 98 GLY A O 1
ATOM 738 N N . GLU A 1 99 ? -20.455 -2.382 -5.212 1.00 47.41 99 GLU A N 1
ATOM 739 C CA . GLU A 1 99 ? -20.661 -3.550 -4.336 1.00 47.41 99 GLU A CA 1
ATOM 740 C C . GLU A 1 99 ? -21.830 -3.340 -3.352 1.00 47.41 99 GLU A C 1
ATOM 742 O O . GLU A 1 99 ? -21.652 -2.882 -2.222 1.00 47.41 99 GLU A O 1
ATOM 747 N N . THR A 1 100 ? -23.037 -3.689 -3.796 1.00 37.69 100 THR A N 1
ATOM 748 C CA . THR A 1 100 ? -24.145 -4.136 -2.936 1.00 37.69 100 THR A CA 1
ATOM 749 C C . THR A 1 100 ? -23.698 -5.408 -2.186 1.00 37.69 100 THR A C 1
ATOM 751 O O . THR A 1 100 ? -22.942 -6.195 -2.764 1.00 37.69 100 THR A O 1
ATOM 754 N N . PRO A 1 101 ? -24.112 -5.655 -0.925 1.00 40.12 101 PRO A N 1
ATOM 755 C CA . PRO A 1 101 ? -23.696 -6.847 -0.185 1.00 40.12 101 PRO A CA 1
ATOM 756 C C . PRO A 1 101 ? -24.031 -8.134 -0.950 1.00 40.12 101 PRO A C 1
ATOM 758 O O . PRO A 1 101 ? -25.184 -8.378 -1.300 1.00 40.12 101 PRO A O 1
ATOM 761 N N . VAL A 1 102 ? -23.020 -8.961 -1.210 1.00 42.19 102 VAL A N 1
ATOM 762 C CA . VAL A 1 102 ? -23.185 -10.277 -1.839 1.00 42.19 102 VAL A CA 1
ATOM 763 C C . VAL A 1 102 ? -23.673 -11.271 -0.783 1.00 42.19 102 VAL A C 1
ATOM 765 O O . VAL A 1 102 ? -22.914 -11.669 0.100 1.00 42.19 102 VAL A O 1
ATOM 768 N N . HIS A 1 103 ? -24.944 -11.672 -0.862 1.00 33.00 103 HIS A N 1
ATOM 769 C CA . HIS A 1 103 ? -25.450 -12.849 -0.157 1.00 33.00 103 HIS A CA 1
ATOM 770 C C . HIS A 1 103 ? -25.027 -14.111 -0.92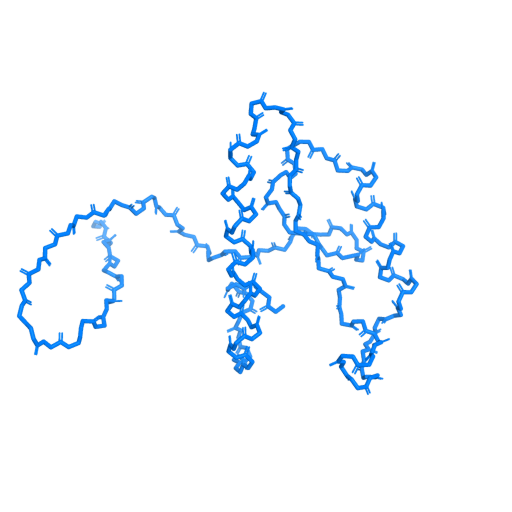0 1.00 33.00 103 HIS A C 1
ATOM 772 O O . HIS A 1 103 ? -25.315 -14.253 -2.107 1.00 33.00 103 HIS A O 1
ATOM 778 N N . PHE A 1 104 ? -24.332 -15.026 -0.241 1.00 30.38 104 PHE A N 1
ATOM 779 C CA . PHE A 1 104 ? -23.922 -16.310 -0.807 1.00 30.38 104 PHE A CA 1
ATOM 780 C C . PHE A 1 104 ? -24.940 -17.391 -0.443 1.00 30.38 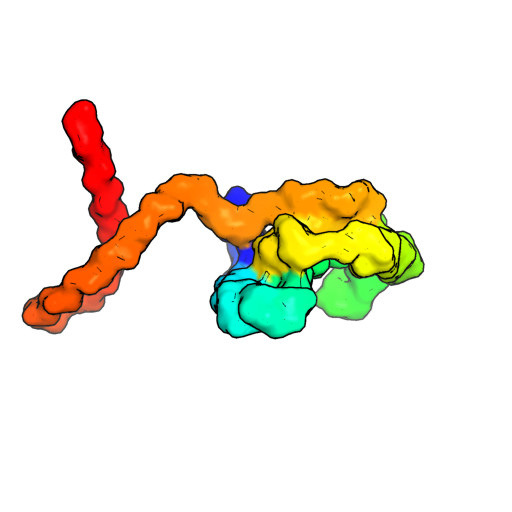104 PHE A C 1
ATOM 782 O O . PHE A 1 104 ? -25.116 -17.697 0.734 1.00 30.38 104 PHE A O 1
ATOM 789 N N . GLU A 1 105 ? -25.553 -18.013 -1.448 1.00 30.39 105 GLU A N 1
ATOM 790 C CA . GLU A 1 105 ? -26.312 -19.254 -1.290 1.00 30.39 105 GLU A CA 1
ATOM 791 C C . GLU A 1 105 ? -25.662 -20.339 -2.165 1.00 30.39 105 GLU A C 1
ATOM 793 O O . GLU A 1 105 ? -25.479 -20.176 -3.373 1.00 30.39 105 GLU A O 1
ATOM 798 N N . LEU A 1 106 ? -25.214 -21.427 -1.533 1.00 30.00 106 LEU A N 1
ATOM 799 C CA . LEU A 1 1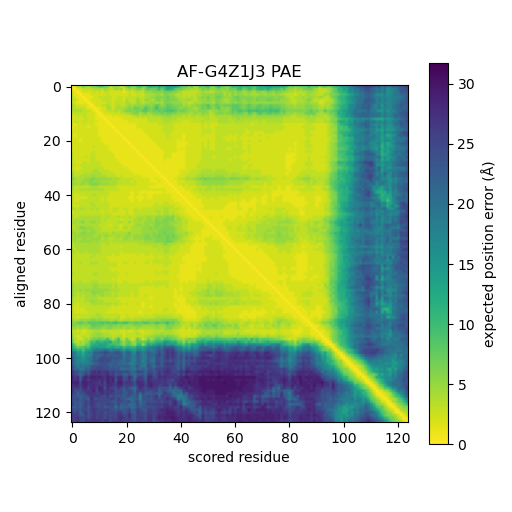06 ? -24.492 -22.523 -2.181 1.00 30.00 106 LEU A CA 1
ATOM 800 C C . LEU A 1 106 ? -25.483 -23.539 -2.751 1.00 30.00 106 LEU A C 1
ATOM 802 O O . LEU A 1 106 ? -26.210 -24.177 -1.996 1.00 30.00 106 LEU A O 1
ATOM 806 N N . ASN A 1 107 ? -25.445 -23.772 -4.065 1.00 35.22 107 ASN A N 1
ATOM 807 C CA . ASN A 1 107 ? -26.129 -24.910 -4.676 1.00 35.22 107 ASN A CA 1
ATOM 808 C C . ASN A 1 107 ? -25.174 -25.656 -5.622 1.00 35.22 107 ASN A C 1
ATOM 810 O O . ASN A 1 107 ? -24.620 -25.070 -6.552 1.00 35.22 107 ASN A O 1
ATOM 814 N N . ARG A 1 108 ? -24.933 -26.945 -5.349 1.00 39.38 108 ARG A N 1
ATOM 815 C CA . ARG A 1 108 ? -24.059 -27.823 -6.146 1.00 39.38 108 ARG A CA 1
ATOM 816 C C . ARG A 1 108 ? -24.902 -28.674 -7.089 1.00 39.38 108 ARG A C 1
ATOM 818 O O . ARG A 1 108 ? -25.692 -29.470 -6.592 1.00 39.38 108 ARG A O 1
ATOM 825 N N . ARG A 1 109 ? -24.643 -28.600 -8.401 1.00 39.00 109 ARG A N 1
ATOM 826 C CA . ARG A 1 109 ? -24.921 -29.686 -9.362 1.00 39.00 109 ARG A CA 1
ATOM 827 C C . ARG A 1 109 ? -23.888 -29.729 -10.504 1.00 39.00 109 ARG A C 1
ATOM 829 O O . ARG A 1 109 ? -23.711 -28.745 -11.212 1.00 39.00 109 ARG A O 1
ATOM 836 N N . ASP A 1 110 ? -23.254 -30.897 -10.606 1.00 42.94 110 ASP A N 1
ATOM 837 C CA . ASP A 1 110 ? -22.753 -31.645 -11.773 1.00 42.94 110 ASP A CA 1
ATOM 838 C C . ASP A 1 110 ? -21.723 -31.022 -12.755 1.00 42.94 110 ASP A C 1
ATOM 840 O O . ASP A 1 110 ? -22.050 -30.262 -13.664 1.00 42.94 110 ASP A O 1
ATOM 844 N N . ASP A 1 111 ? -20.459 -31.447 -12.589 1.00 44.22 111 ASP A N 1
ATOM 845 C CA . ASP A 1 111 ? -19.396 -31.773 -13.571 1.00 44.22 111 ASP A CA 1
ATOM 846 C C . ASP A 1 111 ? -19.240 -30.985 -14.890 1.00 44.22 111 ASP A C 1
ATOM 848 O O . ASP A 1 111 ? -18.813 -31.521 -15.915 1.00 44.22 111 ASP A O 1
ATOM 852 N N . ARG A 1 112 ? -19.434 -29.664 -14.863 1.00 33.69 112 ARG A N 1
ATOM 853 C CA . ARG A 1 112 ? -18.805 -28.726 -15.813 1.00 33.69 112 ARG A CA 1
ATOM 854 C C . ARG A 1 112 ? -18.262 -27.517 -15.052 1.00 33.69 112 ARG A C 1
ATOM 856 O O . ARG A 1 112 ? -18.932 -27.007 -14.161 1.00 33.69 112 ARG A O 1
ATOM 863 N N . ILE A 1 113 ? -17.042 -27.077 -15.380 1.00 33.22 113 ILE A N 1
ATOM 864 C CA . ILE A 1 113 ? -16.378 -25.921 -14.750 1.00 33.22 113 ILE A CA 1
ATOM 865 C C . ILE A 1 113 ? -17.335 -24.721 -14.758 1.00 33.22 113 ILE A C 1
ATOM 867 O O . ILE A 1 113 ? -17.674 -24.181 -15.810 1.00 33.22 113 ILE A O 1
ATOM 871 N N . LEU A 1 114 ? -17.774 -24.326 -13.564 1.00 25.28 114 LEU A N 1
ATOM 872 C CA . LEU A 1 114 ? -18.663 -23.199 -13.332 1.00 25.28 114 LEU A CA 1
ATOM 873 C C . LEU A 1 114 ? -17.842 -21.903 -13.408 1.00 25.28 114 LEU A C 1
ATOM 875 O O . LEU A 1 114 ? -17.219 -21.493 -12.430 1.00 25.28 114 LEU A O 1
ATOM 879 N N . VAL A 1 115 ? -17.838 -21.242 -14.565 1.00 31.58 115 VAL A N 1
ATOM 880 C CA . VAL A 1 115 ? -17.464 -19.823 -14.634 1.00 31.58 115 VAL A CA 1
ATOM 881 C C . VAL A 1 115 ? -18.663 -19.039 -14.117 1.00 31.58 115 VAL A C 1
ATOM 883 O O . VAL A 1 115 ? -19.672 -18.885 -14.805 1.00 31.58 115 VAL A O 1
ATOM 886 N N . HIS A 1 116 ? -18.589 -18.616 -12.859 1.00 30.78 116 HIS A N 1
ATOM 887 C CA . HIS A 1 116 ? -19.633 -17.813 -12.241 1.00 30.78 116 HIS A CA 1
ATOM 888 C C . HIS A 1 116 ? -19.582 -16.397 -12.825 1.00 30.78 116 HIS A C 1
ATOM 890 O O . HIS A 1 116 ? -18.658 -15.634 -12.550 1.00 30.78 116 HIS A O 1
ATOM 896 N N . PHE A 1 117 ? -20.569 -16.051 -13.646 1.00 28.42 117 PHE A N 1
ATOM 897 C CA . PHE A 1 117 ? -20.855 -14.658 -13.964 1.00 28.42 117 PHE A CA 1
ATOM 898 C C . PHE A 1 117 ? -21.707 -14.087 -12.828 1.00 28.42 117 PHE A C 1
ATOM 900 O O . PHE A 1 117 ? -22.709 -14.721 -12.477 1.00 28.42 117 PHE A O 1
ATOM 907 N N . PRO A 1 118 ? -21.370 -12.915 -12.257 1.00 29.53 118 PRO A N 1
ATOM 908 C CA . PRO A 1 118 ? -22.303 -12.226 -11.383 1.00 29.53 118 PRO A CA 1
ATOM 909 C C . PRO A 1 118 ? -23.566 -11.94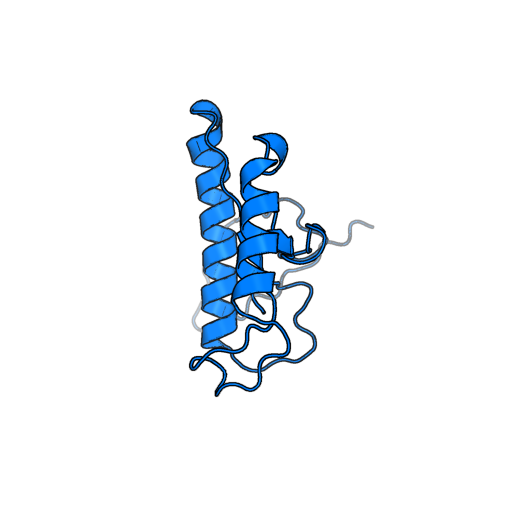6 -12.201 1.00 29.53 118 PRO A C 1
ATOM 911 O O . PRO A 1 118 ? -23.536 -11.199 -13.181 1.00 29.53 118 PRO A O 1
ATOM 914 N N . LYS A 1 119 ? -24.683 -12.585 -11.841 1.00 29.56 119 LYS A N 1
ATOM 915 C CA . LYS A 1 119 ? -25.985 -12.136 -12.323 1.00 29.56 119 LYS A CA 1
ATOM 916 C C . LYS A 1 119 ? -26.226 -10.772 -11.692 1.00 29.56 119 LYS A C 1
ATOM 918 O O . LYS A 1 119 ? -26.483 -10.679 -10.496 1.00 29.56 119 LYS A O 1
ATOM 923 N N . PHE A 1 120 ? -26.125 -9.726 -12.501 1.00 34.22 120 PHE A N 1
ATOM 924 C CA . PHE A 1 120 ? -26.705 -8.435 -12.175 1.00 34.22 120 PHE A CA 1
ATOM 925 C C . PHE A 1 120 ? -28.217 -8.643 -12.090 1.00 34.22 120 PHE A C 1
ATOM 927 O O . PHE A 1 120 ? -28.877 -8.850 -13.106 1.00 34.22 120 PHE A O 1
ATOM 934 N N . VAL A 1 121 ? -28.760 -8.663 -10.875 1.00 32.50 121 VAL A N 1
ATOM 935 C CA . VAL A 1 121 ? -30.188 -8.423 -10.686 1.00 32.50 121 VAL A CA 1
ATOM 936 C C . VAL A 1 121 ? -30.369 -6.932 -10.936 1.00 32.50 121 VAL A C 1
ATOM 938 O O . VAL A 1 121 ? -30.069 -6.108 -10.079 1.00 32.50 121 VAL A O 1
ATOM 941 N N . THR A 1 122 ? -30.754 -6.574 -12.156 1.00 40.03 122 THR A N 1
ATOM 942 C CA . THR A 1 122 ? -31.421 -5.297 -12.387 1.00 40.03 122 THR A CA 1
ATOM 943 C C . THR A 1 122 ? -32.851 -5.494 -11.899 1.00 40.03 122 THR A C 1
ATOM 945 O O . THR A 1 122 ? -33.620 -6.200 -12.553 1.00 40.03 122 THR A O 1
ATOM 948 N N . ASP A 1 123 ? -33.177 -4.961 -10.724 1.00 29.22 123 ASP A N 1
ATOM 949 C CA . ASP A 1 123 ? -34.583 -4.741 -10.367 1.00 29.22 123 ASP A CA 1
ATOM 950 C C . ASP A 1 123 ? -35.207 -3.738 -11.370 1.00 29.22 123 ASP A C 1
ATOM 952 O O . ASP A 1 123 ? -34.456 -2.978 -11.991 1.00 29.22 123 ASP A O 1
ATOM 956 N N . PRO A 1 124 ? -36.533 -3.812 -11.601 1.00 44.44 124 PRO A N 1
ATOM 957 C CA . PRO A 1 124 ? -37.197 -3.463 -12.865 1.00 44.44 124 PRO A CA 1
ATOM 958 C C . PRO A 1 124 ? -37.102 -2.002 -13.318 1.00 44.44 124 PRO A C 1
ATOM 960 O O . PRO A 1 124 ? -37.062 -1.093 -12.458 1.00 44.44 124 PRO A O 1
#

pLDDT: mean 79.0, std 23.81, range [25.28, 97.62]

Secondary structure (DSSP, 8-state):
---STT-SS---HHHHHHHHHHHHHHHHHHHHTGGGT----EEE--SB-SGGGTT--SB-HHHHHHHHHHHHHH--GGGTT-EEETTT-PEEP-SPTT------------SS------------

Foldseek 3Di:
DCAPQPCPPDDPVVVNVVSVVVLVVQLVVLVVCVVVQDAGEAEDLAQEQDVVVPRPGPHHPVQSVQQVVVCVVPDGNVRHSFYFYSHPRDTDHRYDPDDDDDDDDDDDDDDDPDPDDPPPPPDD

Nearest PDB structures (foldseek):
  1sny-assembly1_A-2  TM=9.571E-01  e=1.104E-06  Drosophila melanogaster
  5uzx-assembly1_A  TM=8.881E-01  e=2.791E-04  Burkholderia multivorans ATCC 17616
  7xwn-assembly2_C  TM=8.910E-01  e=4.183E-04  Meyerozyma guilliermondii
  5o98-assembly1_A  TM=8.767E-01  e=3.388E-03  Catharanthus roseus
  5o98-assembly2_B  TM=8.417E-01  e=4.748E-03  Catharanthus roseus

Solvent-accessible surface area (backbone atoms only — not comparable to full-atom values):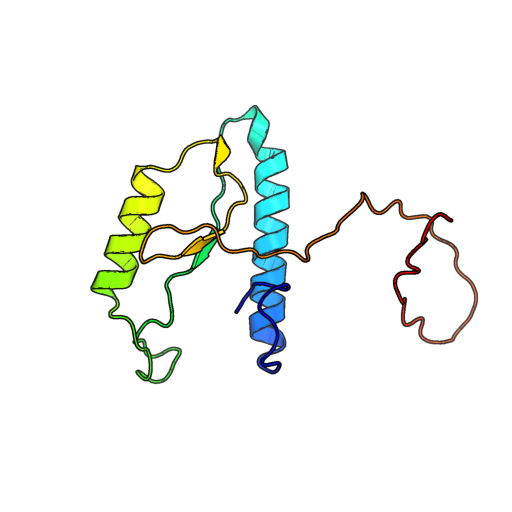 7667 Å² total; per-residue (Å²): 109,39,23,61,61,64,55,88,82,67,75,62,59,70,62,30,49,53,39,34,50,48,53,53,50,40,43,54,50,25,60,74,30,46,88,75,70,47,59,30,75,42,78,41,58,66,57,42,43,33,78,94,57,72,58,68,33,88,32,53,62,66,60,25,52,55,24,42,50,54,44,63,77,69,61,49,66,91,45,40,54,40,32,30,34,18,85,86,51,49,76,51,70,44,60,63,90,80,81,68,88,83,81,86,78,92,80,91,81,81,102,62,91,79,80,81,69,84,78,78,79,74,76,133

Mean predicted aligned error: 9.91 Å

Sequence (124 aa):
MGSITDNGSGGYYGYRASKTALNMLTKSLAVDLEKEKIGCLLLHPGYVNTAMVGFTGSVSSEDSVKGLTKIIARAKIEDSAKMFHFEKGDVLPWKCHGETPVHFELNRRDDRILVHFPKFVTDP

Radius of gyration: 18.2 Å; Cα contacts (8 Å, |Δi|>4): 141; chains: 1; bounding box: 53×47×38 Å